Protein AF-E3DRW7-F1 (afdb_monomer_lite)

Structure (mmCIF, N/CA/C/O backbone):
data_AF-E3DRW7-F1
#
_entry.id   AF-E3DRW7-F1
#
loop_
_atom_site.group_PDB
_atom_site.id
_atom_site.type_symbol
_atom_site.label_atom_id
_atom_site.label_alt_id
_atom_site.label_comp_id
_atom_site.label_asym_id
_atom_site.label_entity_id
_atom_site.label_seq_id
_atom_site.pdbx_PDB_ins_code
_atom_site.Cartn_x
_atom_site.Cartn_y
_atom_site.Cartn_z
_atom_site.occupancy
_atom_site.B_iso_or_equiv
_atom_site.auth_seq_id
_atom_site.auth_comp_id
_atom_site.auth_asym_id
_atom_site.auth_atom_id
_atom_site.pdbx_PDB_model_num
ATOM 1 N N . MET A 1 1 ? 19.786 12.642 -16.218 1.00 61.44 1 MET A N 1
ATOM 2 C CA . MET A 1 1 ? 18.802 11.605 -16.570 1.00 61.44 1 MET A CA 1
ATOM 3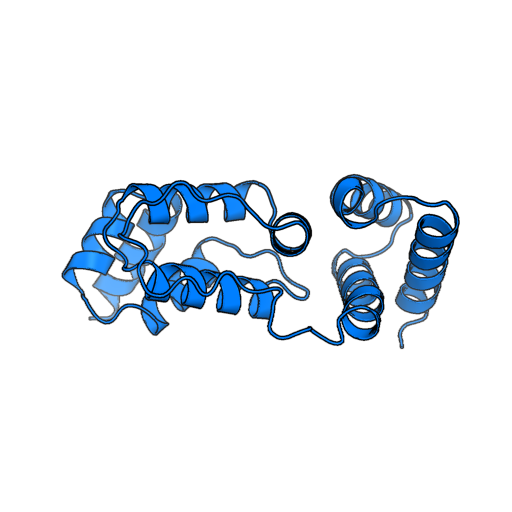 C C . MET A 1 1 ? 19.471 10.511 -17.373 1.00 61.44 1 MET A C 1
ATOM 5 O O . MET A 1 1 ? 20.204 10.817 -18.312 1.00 61.44 1 MET A O 1
ATOM 9 N N . ASN A 1 2 ? 19.254 9.266 -16.955 1.00 83.06 2 ASN A N 1
ATOM 10 C CA . ASN A 1 2 ? 19.670 8.061 -17.668 1.00 83.06 2 ASN A CA 1
ATOM 11 C C . ASN A 1 2 ? 19.005 8.019 -19.063 1.00 83.06 2 ASN A C 1
ATOM 13 O O . ASN A 1 2 ? 17.878 8.486 -19.229 1.00 83.06 2 ASN A O 1
ATOM 17 N N . LYS A 1 3 ? 19.697 7.482 -20.076 1.00 87.38 3 LYS A N 1
ATOM 18 C CA . LYS A 1 3 ? 19.153 7.328 -21.438 1.00 87.38 3 LYS A CA 1
ATOM 19 C C . LYS A 1 3 ? 17.927 6.412 -21.445 1.00 87.38 3 LYS A C 1
ATOM 21 O O . LYS A 1 3 ? 16.978 6.706 -22.161 1.00 87.38 3 LYS A O 1
ATOM 26 N N . ASN A 1 4 ? 17.944 5.366 -20.621 1.00 90.06 4 ASN A N 1
ATOM 27 C CA . ASN A 1 4 ? 16.832 4.429 -20.482 1.00 90.06 4 ASN A CA 1
ATOM 28 C C . ASN A 1 4 ? 15.572 5.140 -19.980 1.00 90.06 4 ASN A C 1
ATOM 30 O O . ASN A 1 4 ? 14.521 5.042 -20.597 1.00 90.06 4 ASN A O 1
ATOM 34 N N . ILE A 1 5 ? 15.709 5.962 -18.940 1.00 89.25 5 ILE A N 1
ATOM 35 C CA . ILE A 1 5 ? 14.604 6.743 -18.371 1.00 89.25 5 ILE A CA 1
ATOM 36 C C . ILE A 1 5 ? 13.998 7.681 -19.417 1.00 89.25 5 ILE A C 1
ATOM 38 O O . ILE A 1 5 ? 12.786 7.729 -19.567 1.00 89.25 5 ILE A O 1
ATOM 42 N N . VAL A 1 6 ? 14.816 8.385 -20.208 1.00 87.56 6 VAL A N 1
ATOM 43 C CA . VAL A 1 6 ? 14.318 9.264 -21.289 1.00 87.56 6 VAL A CA 1
ATOM 44 C C . VAL A 1 6 ? 13.489 8.489 -22.325 1.00 87.56 6 VAL A C 1
ATOM 46 O O . VAL A 1 6 ? 12.491 9.002 -22.843 1.00 87.56 6 VAL A O 1
ATOM 49 N N . GLU A 1 7 ? 13.903 7.265 -22.652 1.00 90.75 7 GLU A N 1
ATOM 50 C CA . GLU A 1 7 ? 13.181 6.396 -23.585 1.00 90.75 7 GLU A CA 1
ATOM 51 C C . GLU A 1 7 ? 11.856 5.924 -22.985 1.00 90.75 7 GLU A C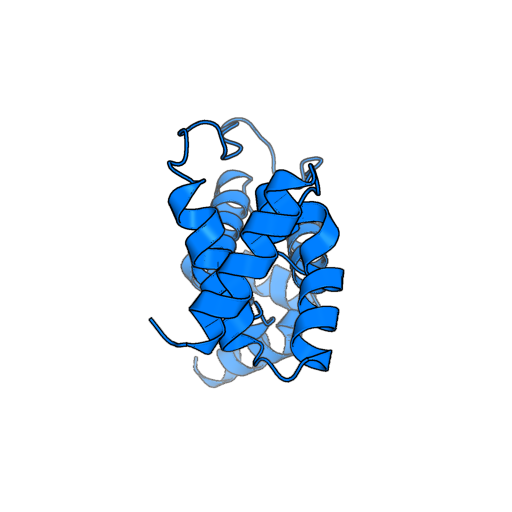 1
ATOM 53 O O . GLU A 1 7 ? 10.817 6.078 -23.629 1.00 90.75 7 GLU A O 1
ATOM 58 N N . ILE A 1 8 ? 11.868 5.467 -21.731 1.00 92.88 8 ILE A N 1
ATOM 59 C CA . ILE A 1 8 ? 10.664 5.041 -21.012 1.00 92.88 8 ILE A CA 1
ATOM 60 C C . ILE A 1 8 ? 9.669 6.203 -20.901 1.00 92.88 8 ILE A C 1
ATOM 62 O O . ILE A 1 8 ? 8.505 6.052 -21.265 1.00 92.88 8 ILE A O 1
ATOM 66 N N . LEU A 1 9 ? 10.124 7.401 -20.525 1.00 89.25 9 LEU A N 1
ATOM 67 C CA . LEU A 1 9 ? 9.296 8.611 -20.494 1.00 89.25 9 LEU A CA 1
ATOM 68 C C . LEU A 1 9 ? 8.624 8.892 -21.839 1.00 89.25 9 LEU A C 1
ATOM 70 O O . LEU A 1 9 ? 7.445 9.235 -21.891 1.00 89.25 9 LEU A O 1
ATOM 74 N N . SER A 1 10 ? 9.350 8.707 -22.942 1.00 86.88 10 SER A N 1
ATOM 75 C CA . SER A 1 10 ? 8.794 8.901 -24.283 1.00 86.88 10 SER A CA 1
ATOM 76 C C . SER A 1 10 ? 7.655 7.916 -24.570 1.00 86.88 10 SER A C 1
ATOM 78 O O . SER A 1 10 ? 6.653 8.303 -25.176 1.00 86.88 10 SER A O 1
ATOM 80 N N . VAL A 1 11 ? 7.775 6.667 -24.108 1.00 90.31 11 VAL A N 1
ATOM 81 C CA . VAL A 1 11 ? 6.719 5.647 -24.207 1.00 90.31 11 VAL A CA 1
ATOM 82 C C . VAL A 1 11 ? 5.513 6.023 -23.344 1.00 90.31 11 VAL A C 1
ATOM 84 O O . VAL A 1 11 ? 4.381 6.001 -23.833 1.00 90.31 11 VAL A O 1
ATOM 87 N N . LEU A 1 12 ? 5.741 6.413 -22.087 1.00 88.06 12 LEU A N 1
ATOM 88 C CA . LEU A 1 12 ? 4.680 6.803 -21.155 1.00 88.06 12 LEU A CA 1
ATOM 89 C C . LEU A 1 12 ? 3.883 8.005 -21.683 1.00 88.06 12 LEU A C 1
ATOM 91 O O . LEU A 1 12 ? 2.657 7.936 -21.781 1.00 88.06 12 LEU A O 1
ATOM 95 N N . ILE A 1 13 ? 4.568 9.055 -22.145 1.00 83.88 13 ILE A N 1
ATOM 96 C CA . ILE A 1 13 ? 3.942 10.246 -22.740 1.00 83.88 13 ILE A CA 1
ATOM 97 C C . ILE A 1 13 ? 3.135 9.877 -23.993 1.00 83.88 13 ILE A C 1
ATOM 99 O O . ILE A 1 13 ? 2.016 10.358 -24.180 1.00 83.88 13 ILE A O 1
ATOM 103 N N . GLN A 1 14 ? 3.656 9.001 -24.859 1.00 83.38 14 GLN A N 1
ATOM 104 C CA . GLN A 1 14 ? 2.908 8.537 -26.032 1.00 83.38 14 GLN A CA 1
ATOM 105 C C . GLN A 1 14 ? 1.624 7.799 -25.646 1.00 83.38 14 GLN A C 1
ATOM 107 O O . GLN A 1 14 ? 0.593 8.003 -26.289 1.00 83.38 14 GLN A O 1
ATOM 112 N N . LYS A 1 15 ? 1.666 6.963 -24.604 1.00 85.06 15 LYS A N 1
ATOM 113 C CA . LYS A 1 15 ? 0.480 6.264 -24.096 1.00 85.06 15 LYS A CA 1
ATOM 114 C C . LYS A 1 15 ? -0.538 7.256 -23.511 1.00 85.06 15 LYS A C 1
ATOM 116 O O . LYS A 1 15 ? -1.717 7.134 -23.835 1.00 85.06 15 LYS A O 1
ATOM 121 N N . MET A 1 16 ? -0.103 8.295 -22.792 1.00 76.69 16 MET A N 1
ATOM 122 C CA . MET A 1 16 ? -0.994 9.370 -22.313 1.00 76.69 16 MET A CA 1
ATOM 123 C C . MET A 1 16 ? -1.680 10.123 -23.457 1.00 76.69 16 MET A C 1
ATOM 125 O O . MET A 1 16 ? -2.884 10.352 -23.415 1.00 76.69 16 MET A O 1
ATOM 129 N N . ILE A 1 17 ? -0.940 10.467 -24.519 1.00 76.25 17 ILE A N 1
ATOM 130 C CA . ILE A 1 17 ? -1.501 11.139 -25.707 1.00 76.25 17 ILE A CA 1
ATOM 131 C C . ILE A 1 17 ? -2.562 10.266 -26.397 1.00 76.25 17 ILE A C 1
ATOM 133 O O . ILE A 1 17 ? -3.487 10.783 -27.021 1.00 76.25 17 ILE A O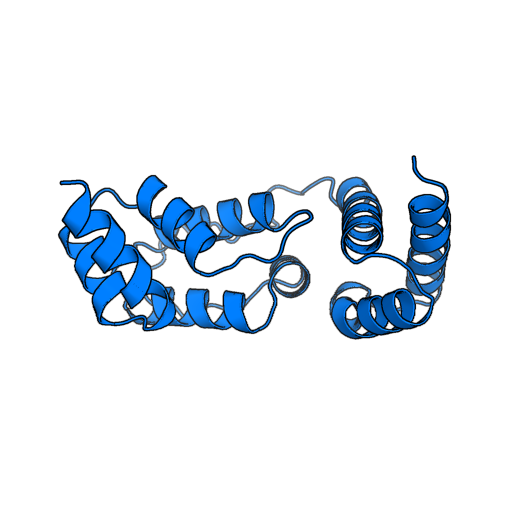 1
ATOM 137 N N . GLN A 1 18 ? -2.441 8.942 -26.288 1.00 80.62 18 GLN A N 1
ATOM 138 C CA . GLN A 1 18 ? -3.407 7.977 -26.818 1.00 80.62 18 GLN A CA 1
ATOM 139 C C . GLN A 1 18 ? -4.628 7.760 -25.905 1.00 80.62 18 GLN A C 1
ATOM 141 O O . GLN A 1 18 ? -5.379 6.814 -26.137 1.00 80.62 18 GLN A O 1
ATOM 146 N N . ASP A 1 19 ? -4.833 8.616 -24.897 1.00 63.53 19 ASP A N 1
ATOM 147 C CA . ASP A 1 19 ? -5.914 8.525 -23.903 1.00 63.53 19 ASP A CA 1
ATOM 148 C C . ASP A 1 19 ? -5.894 7.196 -23.126 1.00 63.53 19 ASP A C 1
ATOM 150 O O . ASP A 1 19 ? -6.920 6.657 -22.702 1.00 63.53 19 ASP A O 1
ATOM 154 N N . LYS A 1 20 ? -4.695 6.616 -22.970 1.00 65.31 20 LYS A N 1
ATOM 155 C CA . LYS A 1 20 ? -4.494 5.458 -22.106 1.00 65.31 20 LYS A CA 1
ATOM 156 C C . LYS A 1 20 ? -4.299 5.943 -20.681 1.00 65.31 20 LYS A C 1
ATOM 158 O O . LYS A 1 20 ? -3.381 6.705 -20.386 1.00 65.31 20 LYS A O 1
ATOM 163 N N . ASP A 1 21 ? -5.153 5.440 -19.802 1.00 70.50 21 ASP A N 1
ATOM 164 C CA . ASP A 1 21 ? -5.016 5.607 -18.365 1.00 70.50 21 ASP A CA 1
ATOM 165 C C . ASP A 1 21 ? -3.792 4.814 -17.879 1.00 70.50 21 ASP A C 1
ATOM 167 O O . ASP A 1 21 ? -3.852 3.593 -17.697 1.00 70.50 21 ASP A O 1
ATOM 171 N N . LEU A 1 22 ? -2.673 5.525 -17.709 1.00 69.94 22 LEU A N 1
ATOM 172 C CA . LEU A 1 22 ? -1.417 4.963 -17.217 1.00 69.94 22 LEU A CA 1
ATOM 173 C C . LEU A 1 22 ? -1.582 4.306 -15.841 1.00 69.94 22 LEU A C 1
ATOM 175 O O . LEU A 1 22 ? -0.889 3.329 -15.565 1.00 69.94 22 LEU A O 1
ATOM 179 N N . SER A 1 23 ? -2.525 4.777 -15.011 1.00 63.41 23 SER A N 1
ATOM 180 C CA . SER A 1 23 ? -2.776 4.193 -13.690 1.00 63.41 23 SER A CA 1
ATOM 181 C C . SER A 1 23 ? -3.308 2.766 -13.806 1.00 63.41 23 SER A C 1
ATOM 183 O O . SER A 1 23 ? -2.810 1.844 -13.159 1.00 63.41 23 SER A O 1
ATOM 185 N N . LYS A 1 24 ? -4.262 2.543 -14.717 1.00 66.00 24 LYS A N 1
ATOM 186 C CA . LYS A 1 24 ? -4.831 1.207 -14.961 1.00 66.00 24 LYS A CA 1
ATOM 187 C C . LYS A 1 24 ? -3.873 0.245 -15.659 1.00 66.00 24 LYS A C 1
ATOM 189 O O . LYS A 1 24 ? -4.074 -0.962 -15.564 1.00 66.00 24 LYS A O 1
ATOM 194 N N . GLN A 1 25 ? -2.893 0.765 -16.393 1.00 75.81 25 GLN A N 1
ATOM 195 C CA . GLN A 1 25 ? -2.018 -0.032 -17.254 1.00 75.81 25 GLN A CA 1
ATOM 196 C C . GLN A 1 25 ? -0.602 -0.192 -16.707 1.00 75.81 25 GLN A C 1
ATOM 198 O O . GLN A 1 25 ? 0.199 -0.834 -17.374 1.00 75.81 25 GLN A O 1
ATOM 203 N N . ARG A 1 26 ? -0.279 0.344 -15.519 1.00 76.75 26 ARG A N 1
ATOM 204 C CA . ARG A 1 26 ? 1.080 0.291 -14.956 1.00 76.75 26 ARG A CA 1
ATOM 205 C C . ARG A 1 26 ? 1.667 -1.118 -14.997 1.00 76.75 26 ARG A C 1
ATOM 207 O O . ARG A 1 26 ? 2.730 -1.283 -15.568 1.00 76.75 26 ARG A O 1
ATOM 214 N N . GLU A 1 27 ? 0.956 -2.122 -14.482 1.00 73.88 27 GLU A N 1
ATOM 215 C CA . GLU A 1 27 ? 1.435 -3.516 -14.478 1.00 73.88 27 GLU A CA 1
ATOM 216 C C . GLU A 1 27 ? 1.721 -4.040 -15.897 1.00 73.88 27 GLU A C 1
ATOM 218 O O . GLU A 1 27 ? 2.765 -4.638 -16.132 1.00 73.88 27 GLU A O 1
ATOM 223 N N . GLU A 1 28 ? 0.833 -3.779 -16.861 1.00 82.75 28 GLU A N 1
ATOM 224 C CA . GLU A 1 28 ? 1.018 -4.192 -18.261 1.00 82.75 28 GLU A CA 1
ATOM 225 C C . GLU A 1 28 ? 2.208 -3.467 -18.906 1.00 82.75 28 GLU A C 1
ATOM 227 O O . GLU A 1 28 ? 3.027 -4.088 -19.574 1.00 82.75 28 GLU A O 1
ATOM 232 N N . ILE A 1 29 ? 2.339 -2.163 -18.661 1.00 86.75 29 ILE A N 1
ATOM 233 C CA . ILE A 1 29 ? 3.423 -1.327 -19.183 1.00 86.75 29 ILE A CA 1
ATOM 234 C C . ILE A 1 29 ? 4.766 -1.725 -18.566 1.00 86.75 29 ILE A C 1
ATOM 236 O O . ILE A 1 29 ? 5.763 -1.776 -19.279 1.00 86.75 29 ILE A O 1
ATOM 240 N N . THR A 1 30 ? 4.803 -2.017 -17.266 1.00 83.94 30 THR A N 1
ATOM 241 C CA . THR A 1 30 ? 6.007 -2.491 -16.581 1.00 83.94 30 THR A CA 1
ATOM 242 C C . THR A 1 30 ? 6.472 -3.807 -17.190 1.00 83.94 30 THR A C 1
ATOM 244 O O . THR A 1 30 ? 7.630 -3.896 -17.579 1.00 83.94 30 THR A O 1
ATOM 247 N N . VAL A 1 31 ? 5.568 -4.776 -17.383 1.00 86.06 31 VAL A N 1
ATOM 248 C CA . VAL A 1 31 ? 5.908 -6.057 -18.024 1.00 86.06 31 VAL A CA 1
ATOM 249 C C . VAL A 1 31 ? 6.417 -5.853 -19.455 1.00 86.06 31 VAL A C 1
ATOM 251 O O . VAL A 1 31 ? 7.433 -6.434 -19.823 1.00 86.06 31 VAL A O 1
ATOM 254 N N . GLU A 1 32 ? 5.760 -5.003 -20.254 1.00 91.25 32 GLU A N 1
ATOM 255 C CA . GLU A 1 32 ? 6.218 -4.675 -21.614 1.00 91.25 32 GLU A CA 1
ATOM 256 C C . GLU A 1 32 ? 7.645 -4.098 -21.617 1.00 91.25 32 GLU A C 1
ATOM 258 O O . GLU A 1 32 ? 8.472 -4.492 -22.436 1.00 91.25 32 GLU A O 1
ATOM 263 N N . LEU A 1 33 ? 7.951 -3.180 -20.697 1.00 92.19 33 LEU A N 1
ATOM 264 C CA . LEU A 1 33 ? 9.260 -2.529 -20.617 1.00 92.19 33 LEU A CA 1
ATOM 265 C C . LE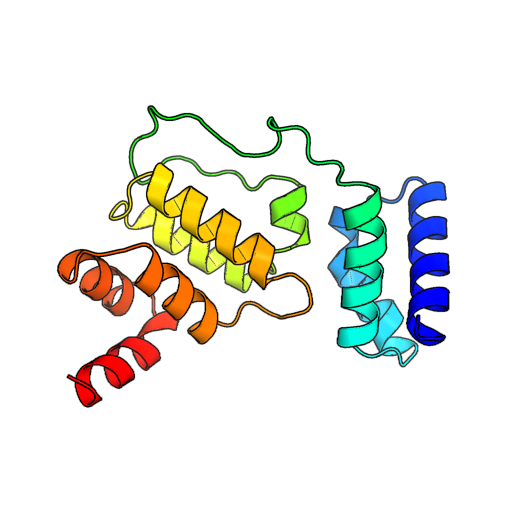U A 1 33 ? 10.348 -3.462 -20.060 1.00 92.19 33 LEU A C 1
ATOM 267 O O . LEU A 1 33 ? 11.487 -3.424 -20.528 1.00 92.19 33 LEU A O 1
ATOM 271 N N . GLU A 1 34 ? 10.019 -4.330 -19.104 1.00 89.69 34 GLU A N 1
ATOM 272 C CA . GLU A 1 34 ? 10.937 -5.371 -18.628 1.00 89.69 34 GLU A CA 1
ATOM 273 C C . GLU A 1 34 ? 11.273 -6.373 -19.745 1.00 89.69 34 GLU A C 1
ATOM 275 O O . GLU A 1 34 ? 12.443 -6.722 -19.929 1.00 89.69 34 GLU A O 1
ATOM 280 N N . ASP A 1 35 ? 10.282 -6.771 -20.555 1.00 93.19 35 ASP A N 1
ATOM 281 C CA . ASP A 1 35 ? 10.476 -7.626 -21.736 1.00 93.19 35 ASP A CA 1
ATOM 282 C C . ASP A 1 35 ? 11.355 -6.951 -22.811 1.00 93.19 35 ASP A C 1
ATOM 284 O O . ASP A 1 35 ? 12.089 -7.626 -23.543 1.00 93.19 35 ASP A O 1
ATOM 288 N N . GLU A 1 36 ? 11.329 -5.617 -22.894 1.00 92.69 36 GLU A N 1
ATOM 289 C CA . GLU A 1 36 ? 12.214 -4.810 -23.748 1.00 92.69 36 GLU A CA 1
ATOM 290 C C . GLU A 1 36 ? 13.640 -4.652 -23.179 1.00 92.69 36 GLU A C 1
ATOM 292 O O . GLU A 1 36 ? 14.549 -4.207 -23.888 1.00 92.69 36 GLU A O 1
ATOM 297 N N . GLY A 1 37 ? 13.874 -5.098 -21.941 1.00 93.12 37 GLY A N 1
ATOM 298 C CA . GLY A 1 37 ? 15.182 -5.127 -21.287 1.00 93.12 37 GLY A CA 1
ATOM 299 C C . GLY A 1 37 ? 15.475 -3.928 -20.384 1.00 93.12 37 GLY A C 1
ATOM 300 O O . GLY A 1 37 ? 16.635 -3.734 -20.007 1.00 93.12 37 GLY A O 1
ATOM 301 N N . TYR A 1 38 ? 14.463 -3.128 -20.042 1.00 92.50 38 TYR A N 1
ATOM 302 C CA . TYR A 1 38 ? 14.587 -2.070 -19.041 1.00 92.50 38 TYR A CA 1
ATOM 303 C C . TYR A 1 38 ? 14.572 -2.652 -17.622 1.00 92.50 38 TYR A C 1
ATOM 305 O O . TYR A 1 38 ? 13.963 -3.690 -17.367 1.00 92.50 38 TYR A O 1
ATOM 313 N N . THR A 1 39 ? 15.269 -2.003 -16.686 1.00 88.81 39 THR A N 1
ATOM 314 C CA . THR A 1 39 ? 15.243 -2.417 -15.277 1.00 88.81 39 THR A CA 1
ATOM 315 C C . THR A 1 39 ? 14.016 -1.847 -14.580 1.00 88.81 39 THR A C 1
ATOM 317 O O . THR A 1 39 ? 13.553 -0.756 -14.915 1.00 88.81 39 THR A O 1
ATOM 320 N N . ILE A 1 40 ? 13.525 -2.554 -13.560 1.00 80.88 40 ILE A N 1
ATOM 321 C CA . ILE A 1 40 ? 12.405 -2.085 -12.737 1.00 80.88 40 ILE A CA 1
ATOM 322 C C . ILE A 1 40 ? 12.684 -0.714 -12.100 1.00 80.88 40 ILE A C 1
ATOM 324 O O . ILE A 1 40 ? 11.786 0.115 -11.992 1.00 80.88 40 ILE A O 1
ATOM 328 N N . GLU A 1 41 ? 13.944 -0.441 -11.758 1.00 83.88 41 GLU A N 1
ATOM 329 C CA . GLU A 1 41 ? 14.391 0.838 -11.198 1.00 83.88 41 GLU A CA 1
ATOM 330 C C . GLU A 1 41 ? 14.238 1.982 -12.213 1.00 83.88 41 GLU A C 1
ATOM 332 O O . GLU A 1 41 ? 13.642 3.007 -11.889 1.00 83.88 41 GLU A O 1
ATOM 337 N N . ASP A 1 42 ? 14.698 1.791 -13.459 1.00 87.44 42 ASP A N 1
ATOM 338 C CA . ASP A 1 42 ? 14.565 2.793 -14.528 1.00 87.44 42 ASP A CA 1
ATOM 339 C C . ASP A 1 42 ? 13.084 3.034 -14.890 1.00 87.44 42 ASP A C 1
ATOM 341 O O . ASP A 1 42 ? 12.690 4.158 -15.213 1.00 87.44 42 ASP A O 1
ATOM 345 N N . ILE A 1 43 ? 12.260 1.980 -14.847 1.00 86.81 43 ILE A N 1
ATOM 346 C CA . ILE A 1 43 ? 10.817 2.047 -15.117 1.00 86.81 43 ILE A CA 1
ATOM 347 C C . ILE A 1 43 ? 10.105 2.843 -14.027 1.00 86.81 43 ILE A C 1
ATOM 349 O O . ILE A 1 43 ? 9.322 3.741 -14.343 1.00 86.81 43 ILE A O 1
ATOM 353 N N . ASN A 1 44 ? 10.385 2.536 -12.761 1.00 80.62 44 ASN A N 1
ATOM 354 C CA . ASN A 1 44 ? 9.791 3.246 -11.639 1.00 80.62 44 ASN A CA 1
ATOM 355 C C . ASN A 1 44 ? 10.193 4.723 -11.644 1.00 80.62 44 ASN A C 1
ATOM 357 O O . ASN A 1 44 ? 9.300 5.559 -11.604 1.00 80.62 44 ASN A O 1
ATOM 361 N N . GLU A 1 45 ? 11.477 5.052 -11.837 1.00 84.88 45 GLU A N 1
ATOM 362 C CA . GLU A 1 45 ? 11.929 6.454 -11.890 1.00 84.88 45 GLU A CA 1
ATOM 363 C C . GLU A 1 45 ? 11.239 7.236 -13.026 1.00 84.88 45 GLU A C 1
ATOM 365 O O . GLU A 1 45 ? 10.876 8.401 -12.871 1.00 84.88 45 GLU A O 1
ATOM 370 N N . ALA A 1 46 ? 11.003 6.604 -14.180 1.00 87.81 46 ALA A N 1
ATOM 371 C CA . ALA A 1 46 ? 10.281 7.244 -15.277 1.00 87.81 46 ALA A CA 1
ATOM 372 C C . ALA A 1 46 ? 8.793 7.465 -14.960 1.00 87.81 46 ALA A C 1
ATOM 374 O O . ALA A 1 46 ? 8.240 8.512 -15.301 1.00 87.81 46 ALA A O 1
ATOM 375 N N . PHE A 1 47 ? 8.137 6.499 -14.316 1.00 82.94 47 PHE A N 1
ATOM 376 C CA . PHE A 1 47 ? 6.779 6.687 -13.814 1.00 82.94 47 PHE A CA 1
ATOM 377 C C . PHE A 1 47 ? 6.729 7.822 -12.791 1.00 82.94 47 PHE A C 1
ATOM 379 O O . PHE A 1 47 ? 5.874 8.696 -12.908 1.00 82.94 47 PHE A O 1
ATOM 386 N N . ASP A 1 48 ? 7.682 7.860 -11.866 1.00 76.88 48 ASP A N 1
ATOM 387 C CA . ASP A 1 48 ? 7.772 8.894 -10.843 1.00 76.88 48 ASP A CA 1
ATOM 388 C C . ASP A 1 48 ? 7.894 10.281 -11.479 1.00 76.88 48 ASP A C 1
ATOM 390 O O . ASP A 1 48 ? 7.103 11.150 -11.155 1.00 76.88 48 ASP A O 1
ATOM 394 N N . ILE A 1 49 ? 8.757 10.478 -12.479 1.00 81.88 49 ILE A N 1
ATOM 395 C CA . ILE A 1 49 ? 8.891 11.774 -13.174 1.00 81.88 49 ILE A CA 1
ATOM 396 C C . ILE A 1 49 ? 7.593 12.197 -13.886 1.00 81.88 49 ILE A C 1
ATOM 398 O O . ILE A 1 49 ? 7.193 13.359 -13.797 1.00 81.88 49 ILE A O 1
ATOM 402 N N . VAL A 1 50 ? 6.932 11.283 -14.613 1.00 76.81 50 VAL A N 1
ATOM 403 C CA . VAL A 1 50 ? 5.670 11.601 -15.317 1.00 76.81 50 VAL A CA 1
ATOM 404 C C . VAL A 1 50 ? 4.602 12.032 -14.330 1.00 76.81 50 VAL A C 1
ATOM 406 O O . VAL A 1 50 ? 3.825 12.938 -14.621 1.00 76.81 50 VAL A O 1
ATOM 409 N N . PHE A 1 51 ? 4.548 11.367 -13.183 1.00 70.38 51 PHE A N 1
ATOM 410 C CA . PHE A 1 51 ? 3.525 11.625 -12.198 1.00 70.38 51 PHE A CA 1
ATOM 411 C C . PHE A 1 51 ? 3.888 12.794 -11.290 1.00 70.38 51 PHE A C 1
ATOM 413 O O . PHE A 1 51 ? 3.018 13.615 -11.089 1.00 70.38 51 PHE A O 1
ATOM 420 N N . GLU A 1 52 ? 5.131 12.991 -10.857 1.00 67.31 52 GLU A N 1
ATOM 421 C CA . GLU A 1 52 ? 5.569 14.182 -10.113 1.00 67.31 52 GLU A CA 1
ATOM 422 C C . GLU A 1 52 ? 5.294 15.488 -10.878 1.00 67.31 52 GLU A C 1
ATOM 424 O O . GLU A 1 52 ? 4.840 16.454 -10.272 1.00 67.31 52 GLU A O 1
ATOM 429 N N . GLU A 1 53 ? 5.487 15.532 -12.205 1.00 54.78 53 GLU A N 1
ATOM 430 C CA . GLU A 1 53 ? 5.122 16.717 -13.006 1.00 54.78 53 GLU A CA 1
ATOM 431 C C . GLU A 1 53 ? 3.601 16.875 -13.213 1.00 54.78 53 GLU A C 1
ATOM 433 O O . GLU A 1 53 ? 3.124 17.983 -13.463 1.00 54.78 53 GLU A O 1
ATOM 438 N N . VAL A 1 54 ? 2.823 15.792 -13.110 1.00 49.00 54 VAL A N 1
ATOM 439 C CA . VAL A 1 54 ? 1.344 15.815 -13.142 1.00 49.00 54 VAL A CA 1
ATOM 440 C C . VAL A 1 54 ? 0.755 16.082 -11.748 1.00 49.00 54 VAL A C 1
ATOM 442 O O . VAL A 1 54 ? -0.377 16.545 -11.625 1.00 49.00 54 VAL A O 1
ATOM 445 N N . ILE A 1 55 ? 1.542 15.836 -10.705 1.00 44.19 55 ILE A N 1
ATOM 446 C CA . ILE A 1 55 ? 1.218 15.914 -9.290 1.00 44.19 55 ILE A CA 1
ATOM 447 C C . ILE A 1 55 ? 1.783 17.241 -8.735 1.00 44.19 55 ILE A C 1
ATOM 449 O O . ILE A 1 55 ? 2.556 17.299 -7.782 1.00 44.19 55 ILE A O 1
ATOM 453 N N . GLU A 1 56 ? 1.323 18.372 -9.274 1.00 45.81 56 GLU A N 1
ATOM 454 C CA . GLU A 1 56 ? 1.057 19.506 -8.380 1.00 45.81 56 GLU A CA 1
ATOM 455 C C . GLU A 1 56 ? -0.159 19.082 -7.535 1.00 45.81 56 GLU A C 1
ATOM 457 O O . GLU A 1 56 ? -1.293 19.353 -7.917 1.00 45.81 56 GLU A O 1
ATOM 462 N N . LEU A 1 57 ? 0.076 18.311 -6.455 1.00 44.72 57 LEU A N 1
ATOM 463 C CA . LEU A 1 57 ? -0.961 17.801 -5.541 1.00 44.72 57 LEU A CA 1
ATOM 464 C C . LEU A 1 57 ? -1.900 18.945 -5.157 1.00 44.72 57 LEU A C 1
ATOM 466 O O . LEU A 1 57 ? -1.516 19.837 -4.394 1.00 44.72 57 LEU A O 1
ATOM 470 N N . GLU A 1 58 ? -3.142 18.917 -5.634 1.00 39.72 58 GLU A N 1
ATOM 471 C CA . GLU A 1 58 ? -4.181 19.696 -4.982 1.00 39.72 58 GLU A CA 1
ATOM 472 C C . GLU A 1 58 ? -4.398 19.076 -3.591 1.00 39.72 58 GLU A C 1
ATOM 474 O O . GLU A 1 58 ? -4.513 17.859 -3.453 1.00 39.72 58 GLU A O 1
ATOM 479 N N . GLU A 1 59 ? -4.485 19.897 -2.537 1.00 43.75 59 GLU A N 1
ATOM 480 C CA . GLU A 1 59 ? -4.717 19.464 -1.139 1.00 43.75 59 GLU A CA 1
ATOM 481 C C . GLU A 1 59 ? -5.961 18.556 -0.950 1.00 43.75 59 GLU A C 1
ATOM 483 O O . GLU A 1 59 ? -6.169 18.003 0.129 1.00 43.75 59 GLU A O 1
ATOM 488 N N . ASN A 1 60 ? -6.786 18.386 -1.989 1.00 46.56 60 ASN A N 1
ATOM 489 C CA . ASN A 1 60 ? -8.015 17.596 -2.003 1.00 46.56 60 ASN A CA 1
ATOM 490 C C . ASN A 1 60 ? -7.835 16.116 -2.391 1.00 46.56 60 ASN A C 1
ATOM 492 O O . ASN A 1 60 ? -8.811 15.371 -2.309 1.00 46.56 60 ASN A O 1
ATOM 496 N N . ASP A 1 61 ? -6.645 15.675 -2.814 1.00 45.25 61 ASP A N 1
ATOM 497 C CA . ASP A 1 61 ? -6.433 14.286 -3.264 1.00 45.25 61 ASP A CA 1
ATOM 498 C C . ASP A 1 61 ? -6.265 13.271 -2.115 1.00 45.25 61 ASP A C 1
ATOM 500 O O . ASP A 1 61 ? -6.286 12.058 -2.340 1.00 45.25 61 ASP A O 1
ATOM 504 N N . PHE A 1 62 ? -6.161 13.751 -0.872 1.00 51.09 62 PHE A N 1
ATOM 505 C CA . PHE A 1 62 ? -6.107 12.922 0.333 1.00 51.09 62 PHE A CA 1
ATOM 506 C C . PHE A 1 62 ? -7.460 12.904 1.050 1.00 51.09 62 PHE A C 1
ATOM 508 O O . PHE A 1 62 ? -8.110 13.937 1.236 1.00 51.09 62 PHE A O 1
ATOM 515 N N . TYR A 1 63 ? -7.891 11.715 1.475 1.00 54.59 63 TYR A N 1
ATOM 516 C CA . TYR A 1 63 ? -9.174 11.515 2.145 1.00 54.59 63 TYR A CA 1
ATOM 517 C C . TYR A 1 63 ? -9.120 12.043 3.592 1.00 54.59 63 TYR A C 1
ATOM 519 O O . TYR A 1 63 ? -8.829 11.308 4.527 1.00 54.59 63 TYR A O 1
ATOM 527 N N . ASN A 1 64 ? -9.405 13.332 3.784 1.00 52.97 64 ASN A N 1
ATOM 528 C CA . ASN A 1 64 ? -9.399 13.991 5.095 1.00 52.97 64 ASN A CA 1
ATOM 529 C C . ASN A 1 64 ? -10.821 14.154 5.651 1.00 52.97 64 ASN A C 1
ATOM 531 O O . ASN A 1 64 ? -11.330 15.270 5.761 1.00 52.97 64 ASN A O 1
ATOM 535 N N . ASP A 1 65 ? -11.479 13.048 6.003 1.00 55.84 65 ASP A N 1
ATOM 536 C CA . ASP A 1 65 ? -12.714 13.103 6.794 1.00 55.84 65 ASP A CA 1
ATOM 537 C C . ASP A 1 65 ? -12.400 12.740 8.255 1.00 55.84 65 ASP A C 1
ATOM 539 O O . ASP A 1 65 ? -12.381 11.576 8.657 1.00 55.84 65 ASP A O 1
ATOM 543 N N . LEU A 1 66 ? -12.089 13.772 9.048 1.00 53.84 66 LEU A N 1
ATOM 544 C CA . LEU A 1 66 ? -11.607 13.682 10.437 1.00 53.84 66 LEU A CA 1
ATOM 545 C C . LEU A 1 66 ? -12.619 13.032 11.410 1.00 53.84 66 LEU A C 1
ATOM 547 O O . LEU A 1 66 ? -12.288 12.760 12.562 1.00 53.84 66 LEU A O 1
ATOM 551 N N . GLU A 1 67 ? -13.860 12.774 10.982 1.00 61.59 67 GLU A N 1
ATOM 552 C CA . GLU A 1 67 ? -14.906 12.150 11.810 1.00 61.59 67 GLU A CA 1
ATOM 553 C C . GLU A 1 67 ? -15.058 10.630 11.591 1.00 61.59 67 GLU A C 1
ATOM 555 O O . GLU A 1 67 ? -15.946 9.997 12.174 1.00 61.59 67 GLU A O 1
ATOM 560 N N . MET A 1 68 ? -14.208 10.007 10.770 1.00 70.81 68 MET A N 1
ATOM 561 C CA . MET A 1 68 ? -14.325 8.580 10.467 1.00 70.81 68 MET A CA 1
ATOM 562 C C . MET A 1 68 ? -13.936 7.673 11.642 1.00 70.81 68 MET A C 1
ATOM 564 O O . MET A 1 68 ? -12.891 7.810 12.280 1.00 70.81 68 MET A O 1
ATOM 568 N N . THR A 1 69 ? -14.774 6.668 11.899 1.00 79.75 69 THR A N 1
ATOM 569 C CA . THR A 1 69 ? -14.476 5.598 12.858 1.00 79.75 69 THR A CA 1
ATOM 570 C C . THR A 1 69 ? -13.500 4.587 12.262 1.00 79.75 69 THR A C 1
ATOM 572 O O . THR A 1 69 ? -13.470 4.390 11.047 1.00 79.75 69 THR A O 1
ATOM 575 N N . SER A 1 70 ? -12.761 3.875 13.115 1.00 84.62 70 SER A N 1
ATOM 576 C CA . SER A 1 70 ? -11.918 2.757 12.682 1.00 84.62 70 SER A CA 1
ATOM 577 C C . SER A 1 70 ? -12.723 1.682 11.934 1.00 84.62 70 SER A C 1
ATOM 579 O O . SER A 1 70 ? -13.900 1.454 12.228 1.00 84.62 70 SER A O 1
ATOM 581 N N . GLY A 1 71 ? -12.100 1.024 10.950 1.00 83.81 71 GLY A N 1
ATOM 582 C CA . GLY A 1 71 ? -12.753 -0.030 10.164 1.00 83.81 71 GLY A CA 1
ATOM 583 C C . GLY A 1 71 ? -13.838 0.465 9.207 1.00 83.81 71 GLY A C 1
ATOM 584 O O . GLY A 1 71 ? -14.813 -0.245 8.954 1.00 83.81 71 GLY A O 1
ATOM 585 N N . TYR A 1 72 ? -13.706 1.685 8.688 1.00 86.75 72 TYR A N 1
ATOM 586 C CA . TYR A 1 72 ? -14.641 2.240 7.712 1.00 86.75 72 TYR A CA 1
ATOM 587 C C . TYR A 1 72 ? -14.579 1.497 6.369 1.00 86.75 72 TYR A C 1
ATOM 589 O O . TYR A 1 72 ? -13.638 0.762 6.071 1.00 86.75 72 TYR A O 1
ATOM 597 N N . ASN A 1 73 ? -15.586 1.689 5.514 1.00 85.38 73 ASN A N 1
ATOM 598 C CA . ASN A 1 73 ? -15.574 1.099 4.177 1.00 85.38 73 ASN A CA 1
ATOM 599 C C . ASN A 1 73 ? -14.590 1.851 3.264 1.00 85.38 73 ASN A C 1
ATOM 601 O O . ASN A 1 73 ? -14.968 2.825 2.613 1.00 85.38 73 ASN A O 1
ATOM 605 N N . ARG A 1 74 ? -13.331 1.407 3.245 1.00 87.56 74 ARG A N 1
ATOM 606 C CA . ARG A 1 74 ? -12.255 2.033 2.471 1.00 87.56 74 ARG A CA 1
ATOM 607 C C . ARG A 1 74 ? -12.350 1.710 0.978 1.00 87.56 74 ARG A C 1
ATOM 609 O O . ARG A 1 74 ? -12.445 0.546 0.580 1.00 87.56 74 ARG A O 1
ATOM 616 N N . VAL A 1 75 ? -12.207 2.743 0.150 1.00 86.19 75 VAL A N 1
ATOM 617 C CA . VAL A 1 75 ? -12.034 2.635 -1.304 1.00 86.19 75 VAL A CA 1
ATOM 618 C C . VAL A 1 75 ? -10.710 3.288 -1.676 1.00 86.19 75 VAL A C 1
ATOM 620 O O . VAL A 1 75 ? -10.483 4.432 -1.305 1.00 86.19 75 VAL A O 1
ATOM 623 N N . PHE A 1 76 ? -9.856 2.573 -2.411 1.00 84.00 76 PHE A N 1
ATOM 624 C CA . PHE A 1 76 ? -8.596 3.147 -2.879 1.00 84.00 76 PHE A CA 1
ATOM 625 C C . PHE A 1 76 ? -8.835 4.237 -3.923 1.00 84.00 76 PHE A C 1
ATOM 627 O O . PHE A 1 76 ? -9.623 4.035 -4.862 1.00 84.00 76 PHE A O 1
ATOM 634 N N . THR A 1 77 ? -8.118 5.350 -3.791 1.00 81.19 77 THR A N 1
ATOM 635 C CA . THR A 1 77 ? -8.074 6.394 -4.823 1.00 81.19 77 THR A CA 1
ATOM 636 C C . THR A 1 77 ? -7.353 5.879 -6.072 1.00 81.19 77 THR A C 1
ATOM 638 O O . THR A 1 77 ? -6.715 4.823 -6.060 1.00 81.19 77 THR A O 1
ATOM 641 N N . ASP A 1 78 ? -7.474 6.586 -7.194 1.00 73.06 78 ASP A N 1
ATOM 642 C CA . ASP A 1 78 ? -6.788 6.178 -8.427 1.00 73.06 78 ASP A CA 1
ATOM 643 C C . ASP A 1 78 ? -5.262 6.339 -8.330 1.00 73.06 78 ASP A C 1
ATOM 645 O O . ASP A 1 78 ? -4.529 5.562 -8.945 1.00 73.06 78 ASP A O 1
ATOM 649 N N . ILE A 1 79 ? -4.795 7.265 -7.485 1.00 73.06 79 ILE A N 1
ATOM 650 C CA . ILE A 1 79 ? -3.380 7.449 -7.135 1.00 73.06 79 ILE A CA 1
ATOM 651 C C . ILE A 1 79 ? -2.892 6.273 -6.279 1.00 73.06 79 ILE A C 1
ATOM 653 O O . ILE A 1 79 ? -1.906 5.621 -6.608 1.00 73.06 79 ILE A O 1
ATOM 657 N N . GLU A 1 80 ? -3.623 5.899 -5.230 1.00 81.38 80 GLU A N 1
ATOM 658 C CA . GLU A 1 80 ? -3.265 4.739 -4.402 1.00 81.38 80 GLU A CA 1
ATOM 659 C C . GLU A 1 80 ? -3.276 3.435 -5.205 1.00 81.38 80 GLU A C 1
ATOM 661 O O . GLU A 1 80 ? -2.438 2.553 -5.013 1.00 81.38 80 GLU A O 1
ATOM 666 N N . LYS A 1 81 ? -4.221 3.294 -6.146 1.00 81.69 81 LYS A N 1
ATOM 667 C CA . LYS A 1 81 ? -4.253 2.135 -7.042 1.00 81.69 81 LYS A CA 1
ATOM 668 C C . LYS A 1 81 ? -3.009 2.038 -7.912 1.00 81.69 81 LYS A C 1
ATOM 670 O O . LYS A 1 81 ? -2.660 0.908 -8.252 1.00 81.69 81 LYS A O 1
ATOM 675 N N . PHE A 1 82 ? -2.404 3.171 -8.252 1.00 73.75 82 PHE A N 1
ATOM 676 C CA . PHE A 1 82 ? -1.205 3.256 -9.069 1.00 73.75 82 PHE A CA 1
ATOM 677 C C . PHE A 1 82 ? 0.064 2.892 -8.295 1.00 73.75 82 PHE A C 1
ATOM 679 O O . PHE A 1 82 ? 0.903 2.171 -8.832 1.00 73.75 82 PHE A O 1
ATOM 686 N N . TYR A 1 83 ? 0.210 3.371 -7.057 1.00 73.62 83 TYR A N 1
ATOM 687 C CA . TYR A 1 83 ? 1.397 3.094 -6.237 1.00 73.62 83 TYR A CA 1
ATOM 688 C C . TYR A 1 83 ? 1.371 1.711 -5.593 1.00 73.62 83 TYR A C 1
ATOM 690 O O . TYR A 1 83 ? 2.408 1.074 -5.446 1.00 73.62 83 TYR A O 1
ATOM 698 N N . PHE A 1 84 ? 0.195 1.217 -5.212 1.00 84.00 84 PHE A N 1
ATOM 699 C CA . PHE A 1 84 ? 0.115 -0.026 -4.461 1.00 84.00 84 PHE A CA 1
ATOM 700 C C . PHE A 1 84 ? -0.133 -1.226 -5.358 1.00 84.00 84 PHE A C 1
ATOM 702 O O . PHE A 1 84 ? -1.157 -1.329 -6.041 1.00 84.00 84 PHE A O 1
ATOM 709 N N . ASN A 1 85 ? 0.757 -2.208 -5.268 1.00 82.50 85 ASN A N 1
ATOM 710 C CA . ASN A 1 85 ? 0.507 -3.528 -5.819 1.00 82.50 85 ASN A CA 1
ATOM 711 C C . ASN A 1 85 ? -0.602 -4.252 -5.014 1.00 82.50 85 ASN A C 1
ATOM 713 O O . ASN A 1 85 ? -1.148 -3.760 -4.015 1.00 82.50 85 ASN A O 1
ATOM 717 N N . LYS A 1 86 ? -0.992 -5.444 -5.472 1.00 86.00 86 LYS A N 1
ATOM 718 C CA . LYS A 1 86 ? -2.064 -6.230 -4.841 1.00 86.00 86 LYS A CA 1
ATOM 719 C C . LYS A 1 86 ? -1.762 -6.617 -3.387 1.00 86.00 86 LYS A C 1
ATOM 721 O O . LYS A 1 86 ? -2.691 -6.694 -2.578 1.00 86.00 86 LYS A O 1
ATOM 726 N N . GLU A 1 87 ? -0.505 -6.895 -3.065 1.00 88.19 87 GLU A N 1
ATOM 727 C CA . GLU A 1 87 ? -0.083 -7.313 -1.729 1.00 88.19 87 GLU A CA 1
ATOM 728 C C . GLU A 1 87 ? -0.218 -6.156 -0.739 1.00 88.19 87 GLU A C 1
ATOM 730 O O . GLU A 1 87 ? -0.935 -6.278 0.256 1.00 88.19 87 GLU A O 1
ATOM 735 N N . THR A 1 88 ? 0.316 -4.987 -1.089 1.00 90.00 88 THR A N 1
ATOM 736 C CA . THR A 1 88 ? 0.188 -3.759 -0.299 1.00 90.00 88 THR A CA 1
ATOM 737 C C . THR A 1 88 ? -1.279 -3.398 -0.047 1.00 90.00 88 THR A C 1
ATOM 739 O O . THR A 1 88 ? -1.686 -3.170 1.094 1.00 90.00 88 THR A O 1
ATOM 742 N N . LYS A 1 89 ? -2.126 -3.444 -1.088 1.00 91.12 89 LYS A N 1
ATOM 743 C CA . LYS A 1 89 ? -3.580 -3.219 -0.957 1.00 91.12 89 LYS A CA 1
ATOM 744 C C . LYS A 1 89 ? -4.234 -4.208 0.012 1.00 91.12 89 LYS A C 1
ATOM 746 O O . LYS A 1 89 ? -5.139 -3.844 0.762 1.00 91.12 89 LYS A O 1
ATOM 751 N N . THR A 1 90 ? -3.789 -5.464 0.001 1.00 92.81 90 THR A N 1
ATOM 752 C CA . THR A 1 90 ? -4.308 -6.512 0.892 1.00 92.81 90 THR A CA 1
ATOM 753 C C . THR A 1 90 ? -3.937 -6.235 2.346 1.00 92.81 90 THR A C 1
ATOM 755 O O . THR A 1 90 ? -4.800 -6.351 3.218 1.00 92.81 90 THR A O 1
ATOM 758 N N . ILE A 1 91 ? -2.696 -5.822 2.607 1.00 94.38 91 ILE A N 1
ATOM 759 C CA . ILE A 1 91 ? -2.230 -5.441 3.946 1.00 94.38 91 ILE A CA 1
ATOM 760 C C . ILE A 1 91 ? -3.038 -4.253 4.476 1.00 94.38 91 ILE A C 1
ATOM 762 O O . ILE A 1 91 ? -3.573 -4.329 5.581 1.00 94.38 91 ILE A O 1
ATOM 766 N N . ILE A 1 92 ? -3.226 -3.206 3.668 1.00 94.44 92 ILE A N 1
ATOM 767 C CA . ILE A 1 92 ? -4.032 -2.032 4.040 1.00 94.44 92 ILE A CA 1
ATOM 768 C C . ILE A 1 92 ? -5.467 -2.439 4.405 1.00 94.44 92 ILE A C 1
ATOM 770 O O . ILE A 1 92 ? -5.999 -2.012 5.432 1.00 94.44 92 ILE A O 1
ATOM 774 N N . TYR A 1 93 ? -6.097 -3.319 3.618 1.00 94.44 93 TYR A N 1
ATOM 775 C CA . TYR A 1 93 ? -7.428 -3.825 3.958 1.00 94.44 93 TYR A CA 1
ATOM 776 C C . TYR A 1 93 ? -7.448 -4.630 5.259 1.00 94.44 93 TYR A C 1
ATOM 778 O O . TYR A 1 93 ? -8.387 -4.485 6.043 1.00 94.44 93 TYR A O 1
ATOM 786 N N . LYS A 1 94 ? -6.440 -5.472 5.510 1.00 95.19 94 LYS A N 1
ATOM 787 C CA . LYS A 1 94 ? -6.325 -6.222 6.768 1.00 95.19 94 LYS A CA 1
ATOM 788 C C . LYS A 1 94 ? -6.188 -5.276 7.963 1.00 95.19 94 LYS A C 1
ATOM 790 O O . LYS A 1 94 ? -6.928 -5.441 8.930 1.00 95.19 94 LYS A O 1
ATOM 795 N N . LEU A 1 95 ? -5.325 -4.263 7.868 1.00 94.56 95 LEU A N 1
ATOM 796 C CA . LEU A 1 95 ? -5.144 -3.236 8.899 1.00 94.56 95 LEU A CA 1
ATOM 797 C C . LEU A 1 95 ? -6.455 -2.511 9.209 1.00 94.56 95 LEU A C 1
ATOM 799 O O . LEU A 1 95 ? -6.858 -2.432 10.371 1.00 94.56 95 LEU A O 1
ATOM 803 N N . ASN A 1 96 ? -7.162 -2.058 8.172 1.00 94.50 96 ASN A N 1
ATOM 804 C CA . ASN A 1 96 ? -8.449 -1.393 8.337 1.00 94.50 96 ASN A CA 1
ATOM 805 C C . ASN A 1 96 ? -9.482 -2.310 9.015 1.00 94.50 96 ASN A C 1
ATOM 807 O O . ASN A 1 96 ? -10.132 -1.919 9.982 1.00 94.50 96 ASN A O 1
ATOM 811 N N . ASN A 1 97 ? -9.589 -3.564 8.566 1.00 93.38 97 ASN A N 1
ATOM 812 C CA . ASN A 1 97 ? -10.555 -4.531 9.095 1.00 93.38 97 ASN A CA 1
ATOM 813 C C . ASN A 1 97 ? -10.305 -4.924 10.557 1.00 93.38 97 ASN A C 1
ATOM 815 O O . ASN A 1 97 ? -11.248 -5.313 11.247 1.00 93.38 97 ASN A O 1
ATOM 819 N N . LEU A 1 98 ? -9.066 -4.824 11.052 1.00 93.25 98 LEU A N 1
ATOM 820 C CA . LEU A 1 98 ? -8.784 -5.027 12.475 1.00 93.25 98 LEU A CA 1
ATOM 821 C C . LEU A 1 98 ? -9.422 -3.947 13.355 1.00 93.25 98 LEU A C 1
ATOM 823 O O . LEU A 1 98 ? -9.653 -4.200 14.542 1.00 93.25 98 LEU A O 1
ATOM 827 N N . ALA A 1 99 ? -9.699 -2.770 12.783 1.00 91.56 99 ALA A N 1
ATOM 828 C CA . ALA A 1 99 ? -10.307 -1.618 13.443 1.00 91.56 99 ALA A CA 1
AT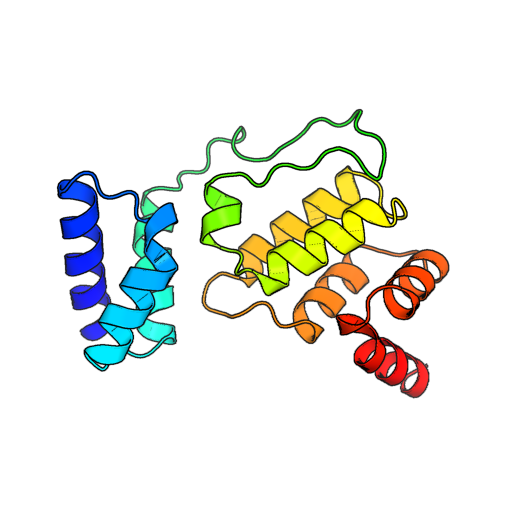OM 829 C C . ALA A 1 99 ? -9.574 -1.189 14.733 1.00 91.56 99 ALA A C 1
ATOM 831 O O . ALA A 1 99 ? -10.189 -0.656 15.660 1.00 91.56 99 ALA A O 1
ATOM 832 N N . VAL A 1 100 ? -8.262 -1.450 14.795 1.00 91.62 100 VAL A N 1
ATOM 833 C CA . VAL A 1 100 ? -7.381 -1.119 15.931 1.00 91.62 100 VAL A CA 1
ATOM 834 C C . VAL A 1 100 ? -6.693 0.233 15.784 1.00 91.62 100 VAL A C 1
ATOM 836 O O . VAL A 1 100 ? -6.299 0.810 16.790 1.00 91.62 100 VAL A O 1
ATOM 839 N N . LEU A 1 101 ? -6.576 0.716 14.547 1.00 91.38 101 LEU A N 1
ATOM 840 C CA . LEU A 1 101 ? -6.050 2.033 14.206 1.00 91.38 101 LEU A CA 1
ATOM 841 C C . LEU A 1 101 ? -7.209 3.016 14.078 1.00 91.38 101 LEU A C 1
ATOM 843 O O . LEU A 1 101 ? -8.265 2.662 13.540 1.00 91.38 101 LEU A O 1
ATOM 847 N N . LYS A 1 102 ? -7.016 4.253 14.534 1.00 89.50 102 LYS A N 1
ATOM 848 C CA . LYS A 1 102 ? -7.906 5.357 14.159 1.00 89.50 102 LYS A CA 1
ATOM 849 C C . LYS A 1 102 ? -7.825 5.575 12.647 1.00 89.50 102 LYS A C 1
ATOM 851 O O . LYS A 1 102 ? -6.818 5.244 12.027 1.00 89.50 102 LYS A O 1
ATOM 856 N N . ALA A 1 103 ? -8.874 6.153 12.061 1.00 87.44 103 ALA A N 1
ATOM 857 C CA . ALA A 1 103 ? -8.868 6.470 10.634 1.00 87.44 103 ALA A CA 1
ATOM 858 C C . ALA A 1 103 ? -7.663 7.354 10.268 1.00 87.44 103 ALA A C 1
ATOM 860 O O . ALA A 1 103 ? -6.933 7.016 9.348 1.00 87.44 103 ALA A O 1
ATOM 861 N N . GLU A 1 104 ? -7.384 8.388 11.069 1.00 85.06 104 GLU A N 1
ATOM 862 C CA . GLU A 1 104 ? -6.224 9.276 10.892 1.00 85.06 104 GLU A CA 1
ATOM 863 C C . GLU A 1 104 ? -4.879 8.526 10.902 1.00 85.06 104 GLU A C 1
ATOM 865 O O . GLU A 1 104 ? -4.030 8.784 10.057 1.00 85.06 104 GLU A O 1
ATOM 870 N N . GLU A 1 105 ? -4.696 7.567 11.817 1.00 89.50 105 GLU A N 1
ATOM 871 C CA . GLU A 1 105 ? -3.467 6.761 11.908 1.00 89.50 105 GLU A CA 1
ATOM 872 C C . GLU A 1 105 ? -3.302 5.884 10.658 1.00 89.50 105 GLU A C 1
ATOM 874 O O . GLU A 1 105 ? -2.214 5.794 10.095 1.00 89.50 105 GLU A O 1
ATOM 879 N N . LEU A 1 106 ? -4.390 5.269 10.181 1.00 92.44 106 LEU A N 1
ATOM 880 C CA . LEU A 1 106 ? -4.358 4.459 8.965 1.00 92.44 106 LEU A CA 1
ATOM 881 C C . LEU A 1 106 ? -4.068 5.305 7.717 1.00 92.44 106 LEU A C 1
ATOM 883 O O . LEU A 1 106 ? -3.262 4.884 6.892 1.00 92.44 106 LEU A O 1
ATOM 887 N N . GLU A 1 107 ? -4.700 6.472 7.564 1.00 88.81 107 GLU A N 1
ATOM 888 C CA . GLU A 1 107 ? -4.424 7.361 6.426 1.00 88.81 107 GLU A CA 1
ATOM 889 C C . GLU A 1 107 ? -2.987 7.889 6.459 1.00 88.81 107 GLU A C 1
ATOM 891 O O . GLU A 1 107 ? -2.332 7.912 5.419 1.00 88.81 107 GLU A O 1
ATOM 896 N N . SER A 1 108 ? -2.464 8.230 7.643 1.00 86.69 108 SER A N 1
ATOM 897 C CA . SER A 1 108 ? -1.066 8.650 7.812 1.00 86.69 108 SER A CA 1
ATOM 898 C C . SER A 1 108 ? -0.096 7.554 7.360 1.00 86.69 108 SER A C 1
ATOM 900 O O . SER A 1 108 ? 0.776 7.799 6.525 1.00 86.69 108 SER A O 1
ATOM 902 N N . ILE A 1 109 ? -0.312 6.308 7.806 1.00 92.00 109 ILE A N 1
ATOM 903 C CA . ILE A 1 109 ? 0.472 5.141 7.367 1.00 92.00 109 ILE A CA 1
ATOM 904 C C . ILE A 1 109 ? 0.424 4.999 5.844 1.00 92.00 109 ILE A C 1
ATOM 906 O O . ILE A 1 109 ? 1.456 4.817 5.204 1.00 92.00 109 ILE A O 1
ATOM 910 N N . ILE A 1 110 ? -0.758 5.105 5.239 1.00 90.88 110 ILE A N 1
ATOM 911 C CA . ILE A 1 110 ? -0.930 4.953 3.789 1.00 90.88 110 ILE A CA 1
ATOM 912 C C . ILE A 1 110 ? -0.234 6.077 3.023 1.00 90.88 110 ILE A C 1
ATOM 914 O O . ILE A 1 110 ? 0.379 5.826 1.986 1.00 90.88 110 ILE A O 1
ATOM 918 N N . GLN A 1 111 ? -0.276 7.300 3.539 1.00 85.44 111 GLN A N 1
ATOM 919 C CA . GLN A 1 111 ? 0.443 8.422 2.961 1.00 85.44 111 GLN A CA 1
ATOM 920 C C . GLN A 1 111 ? 1.963 8.199 3.015 1.00 85.44 111 GLN A C 1
ATOM 922 O O . GLN A 1 111 ? 2.634 8.379 1.999 1.00 85.44 111 GLN A O 1
ATOM 927 N N . GLN A 1 112 ? 2.502 7.725 4.143 1.00 84.69 112 GLN A N 1
ATOM 928 C CA . GLN A 1 112 ? 3.917 7.342 4.246 1.00 84.69 112 GLN A CA 1
ATOM 929 C C . GLN A 1 112 ? 4.271 6.199 3.291 1.00 84.69 112 GLN A C 1
ATOM 931 O O . GLN A 1 112 ? 5.293 6.256 2.610 1.00 84.69 112 GLN A O 1
ATOM 936 N N . MET A 1 113 ? 3.396 5.199 3.158 1.00 87.88 113 MET A N 1
ATOM 937 C CA . MET A 1 113 ? 3.561 4.124 2.181 1.00 87.88 113 MET A CA 1
ATOM 938 C C . MET A 1 113 ? 3.606 4.668 0.751 1.00 87.88 113 MET A C 1
ATOM 940 O O . MET A 1 113 ? 4.428 4.208 -0.029 1.00 87.88 113 MET A O 1
ATOM 944 N N . MET A 1 114 ? 2.779 5.652 0.385 1.00 80.88 114 MET A N 1
ATOM 945 C CA . MET A 1 114 ? 2.862 6.271 -0.944 1.00 80.88 114 MET A CA 1
ATOM 946 C C . MET A 1 114 ? 4.183 7.010 -1.149 1.00 80.88 114 MET A C 1
ATOM 948 O O . MET A 1 114 ? 4.773 6.860 -2.212 1.00 80.88 114 MET A O 1
ATOM 952 N N . TYR A 1 115 ? 4.678 7.744 -0.147 1.00 73.06 115 TYR A N 1
ATOM 953 C CA . TYR A 1 115 ? 5.979 8.417 -0.238 1.00 73.06 115 TYR A CA 1
ATOM 954 C C . TYR A 1 115 ? 7.153 7.437 -0.348 1.00 73.06 115 TYR A C 1
ATOM 956 O O . TYR A 1 115 ? 8.106 7.708 -1.072 1.00 73.06 115 TYR A O 1
ATOM 964 N N . MET A 1 116 ? 7.095 6.299 0.349 1.00 70.88 116 MET A N 1
ATOM 965 C CA . MET A 1 116 ? 8.156 5.283 0.321 1.00 70.88 116 MET A CA 1
ATOM 966 C C . MET A 1 116 ? 8.033 4.294 -0.846 1.00 70.88 116 MET A C 1
ATOM 968 O O . MET A 1 116 ? 9.027 3.697 -1.247 1.00 70.88 116 MET A O 1
ATOM 972 N N . GLY A 1 117 ? 6.833 4.126 -1.403 1.00 61.69 117 GLY A N 1
ATOM 973 C CA . GLY A 1 117 ? 6.562 3.309 -2.589 1.00 61.69 117 GLY A CA 1
ATOM 974 C C . GLY A 1 117 ? 6.993 3.965 -3.905 1.00 61.69 117 GLY A C 1
ATOM 975 O O . GLY A 1 117 ? 6.797 3.389 -4.974 1.00 61.69 117 GLY A O 1
ATOM 976 N N . ILE A 1 118 ? 7.575 5.166 -3.837 1.00 53.88 118 ILE A N 1
ATOM 977 C CA . ILE A 1 118 ? 8.279 5.813 -4.946 1.00 53.88 118 ILE A CA 1
ATOM 978 C C . ILE A 1 118 ? 9.578 5.024 -5.173 1.00 53.88 118 ILE A C 1
ATOM 980 O O . ILE A 1 118 ? 10.434 4.950 -4.292 1.00 53.88 118 ILE A O 1
ATOM 984 N N . GLY A 1 119 ? 9.714 4.374 -6.329 1.00 49.47 119 GLY A N 1
ATOM 985 C CA . GLY A 1 119 ? 10.921 3.616 -6.686 1.00 49.47 119 GLY A CA 1
ATOM 986 C C . GLY A 1 119 ? 11.060 2.185 -6.137 1.00 49.47 119 GLY A C 1
ATOM 987 O O . GLY A 1 119 ? 11.877 1.434 -6.675 1.00 49.47 119 GLY A O 1
ATOM 988 N N . HIS A 1 120 ? 10.280 1.766 -5.132 1.00 57.34 120 HIS A N 1
ATOM 989 C CA . HIS A 1 120 ? 10.476 0.484 -4.433 1.00 57.34 120 HIS A CA 1
ATOM 990 C C . HIS A 1 120 ? 9.177 -0.288 -4.167 1.00 57.34 120 HIS A C 1
ATOM 992 O O . HIS A 1 120 ? 8.143 0.294 -3.842 1.00 57.34 120 HIS A O 1
ATOM 998 N N . ASP A 1 121 ? 9.247 -1.622 -4.244 1.00 69.19 121 ASP A N 1
ATOM 999 C CA . ASP A 1 121 ? 8.170 -2.482 -3.755 1.00 69.19 121 ASP A CA 1
ATOM 1000 C C . ASP A 1 121 ? 8.050 -2.348 -2.229 1.00 69.19 121 ASP A C 1
ATOM 1002 O O . ASP A 1 121 ? 9.016 -2.528 -1.485 1.00 69.19 121 ASP A O 1
ATOM 1006 N N . LEU A 1 122 ? 6.841 -2.044 -1.754 1.00 81.00 122 LEU A N 1
ATOM 1007 C CA . LEU A 1 122 ? 6.514 -1.984 -0.329 1.00 81.00 122 LEU A CA 1
ATOM 1008 C C . LEU A 1 122 ? 6.401 -3.404 0.238 1.00 81.00 122 LEU A C 1
ATOM 1010 O O . LEU A 1 122 ? 5.302 -3.940 0.401 1.00 81.00 122 LEU A O 1
ATOM 1014 N N . GLU A 1 123 ? 7.546 -4.022 0.514 1.00 84.62 123 GLU A N 1
ATOM 1015 C CA . GLU A 1 123 ? 7.613 -5.310 1.200 1.00 84.62 123 GLU A CA 1
ATOM 1016 C C . GLU A 1 123 ? 7.091 -5.206 2.643 1.00 84.62 123 GLU A C 1
ATOM 1018 O O . GLU A 1 123 ? 7.136 -4.150 3.280 1.00 84.62 123 GLU A O 1
ATOM 1023 N N . ALA A 1 124 ? 6.628 -6.330 3.197 1.00 87.12 124 ALA A N 1
ATOM 1024 C CA . ALA A 1 124 ? 6.047 -6.384 4.540 1.00 87.12 124 ALA A CA 1
ATOM 1025 C C . ALA A 1 124 ? 6.981 -5.854 5.649 1.00 87.12 124 ALA A C 1
ATOM 1027 O O . ALA A 1 124 ? 6.496 -5.311 6.641 1.00 87.12 124 ALA A O 1
ATOM 1028 N N . ASP A 1 125 ? 8.301 -5.983 5.489 1.00 86.19 125 ASP A N 1
ATOM 1029 C CA . ASP A 1 125 ? 9.289 -5.452 6.437 1.00 86.19 125 ASP A CA 1
ATOM 1030 C C . ASP A 1 125 ? 9.264 -3.918 6.475 1.00 86.19 125 ASP A C 1
ATOM 1032 O O . ASP A 1 125 ? 9.169 -3.343 7.558 1.00 86.19 125 ASP A O 1
ATOM 1036 N N . LEU A 1 126 ? 9.231 -3.262 5.314 1.00 87.06 126 LEU A N 1
ATOM 1037 C CA . LEU A 1 126 ? 9.160 -1.803 5.229 1.00 87.06 126 LEU A CA 1
ATOM 1038 C C . LEU A 1 126 ? 7.810 -1.275 5.727 1.00 87.06 126 LEU A C 1
ATOM 1040 O O . LEU A 1 126 ? 7.752 -0.307 6.480 1.00 87.06 126 LEU A O 1
ATOM 1044 N N . ILE A 1 127 ? 6.711 -1.948 5.371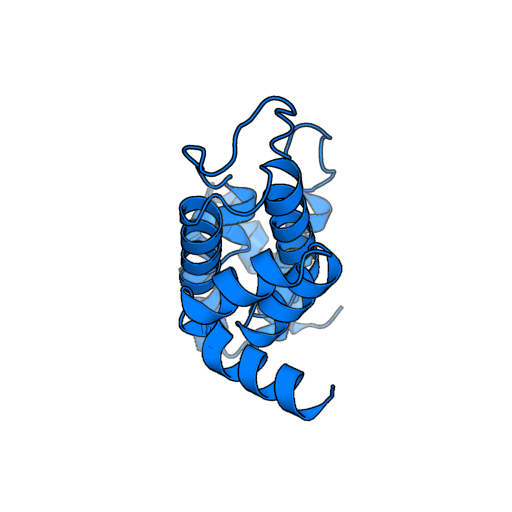 1.00 91.31 127 ILE A N 1
ATOM 1045 C CA . ILE A 1 127 ? 5.379 -1.569 5.863 1.00 91.31 127 ILE A CA 1
ATOM 1046 C C . ILE A 1 127 ? 5.320 -1.675 7.393 1.00 91.31 127 ILE A C 1
ATOM 1048 O O . ILE A 1 127 ? 4.724 -0.824 8.049 1.00 91.31 127 ILE A O 1
ATOM 1052 N N . TRP A 1 128 ? 5.948 -2.698 7.977 1.00 92.38 128 TRP A N 1
ATOM 1053 C CA . TRP A 1 128 ? 6.022 -2.846 9.428 1.00 92.38 128 TRP A CA 1
ATOM 1054 C C . TRP A 1 128 ? 6.781 -1.697 10.099 1.00 92.38 128 TRP A C 1
ATOM 1056 O O . TRP A 1 128 ? 6.344 -1.219 11.144 1.00 92.38 128 TRP A O 1
ATOM 1066 N N . GLU A 1 129 ? 7.888 -1.242 9.508 1.00 89.31 129 GLU A N 1
ATOM 1067 C CA . GLU A 1 129 ? 8.643 -0.087 10.007 1.00 89.31 129 GLU A CA 1
ATOM 1068 C C . GLU A 1 129 ? 7.780 1.179 10.018 1.00 89.31 129 GLU A C 1
ATOM 1070 O O . GLU A 1 129 ? 7.682 1.820 11.063 1.00 89.31 129 GLU A O 1
ATOM 1075 N N . ILE A 1 130 ? 7.054 1.456 8.928 1.00 90.75 130 ILE A N 1
ATOM 1076 C CA . ILE A 1 130 ? 6.118 2.592 8.843 1.00 90.75 130 ILE A CA 1
ATOM 1077 C C . ILE A 1 130 ? 5.057 2.512 9.950 1.00 90.75 130 ILE A C 1
ATOM 1079 O O . ILE A 1 130 ? 4.806 3.487 10.654 1.00 90.75 130 ILE A O 1
ATOM 1083 N N . ILE A 1 131 ? 4.441 1.340 10.147 1.00 92.31 131 ILE A N 1
ATOM 1084 C CA . ILE A 1 131 ? 3.433 1.156 11.204 1.00 92.31 131 ILE A CA 1
ATOM 1085 C C . ILE A 1 131 ? 4.053 1.401 12.586 1.00 92.31 131 ILE A C 1
ATOM 1087 O O . ILE A 1 131 ? 3.429 2.028 13.437 1.00 92.31 131 ILE A O 1
ATOM 1091 N N . ASN A 1 132 ? 5.272 0.915 12.822 1.00 90.00 132 ASN A N 1
ATOM 1092 C CA . ASN A 1 132 ? 5.959 1.066 14.101 1.00 90.00 132 ASN A CA 1
ATOM 1093 C C . ASN A 1 132 ? 6.346 2.523 14.411 1.00 90.00 132 ASN A C 1
ATOM 1095 O O . ASN A 1 132 ? 6.494 2.864 15.581 1.00 90.00 132 ASN A O 1
ATOM 1099 N N . GLU A 1 133 ? 6.523 3.365 13.393 1.00 88.25 133 GLU A N 1
ATOM 1100 C CA . GLU A 1 133 ? 6.756 4.804 13.560 1.00 88.25 133 GLU A CA 1
ATOM 1101 C C . GLU A 1 133 ? 5.468 5.577 13.878 1.00 88.25 133 GLU A C 1
ATOM 1103 O O . GLU A 1 133 ? 5.501 6.519 14.667 1.00 88.25 133 GLU A O 1
ATOM 1108 N N . GLU A 1 134 ? 4.331 5.155 13.319 1.00 87.00 134 GLU A N 1
ATOM 1109 C CA . GLU A 1 134 ? 3.041 5.844 13.475 1.00 87.00 134 GLU A CA 1
ATOM 1110 C C . GLU A 1 134 ? 2.217 5.356 14.686 1.00 87.00 134 GLU A C 1
ATOM 1112 O O . GLU A 1 134 ? 1.310 6.049 15.151 1.00 87.00 134 GLU A O 1
ATOM 1117 N N . VAL A 1 135 ? 2.497 4.156 15.211 1.00 88.50 135 VAL A N 1
ATOM 1118 C CA . VAL A 1 135 ? 1.677 3.499 16.245 1.00 88.50 135 VAL A CA 1
ATOM 1119 C C . VAL A 1 135 ? 2.448 3.305 17.551 1.00 88.50 135 VAL A C 1
ATOM 1121 O O . VAL A 1 135 ? 3.168 2.329 17.745 1.00 88.50 135 VAL A O 1
ATOM 1124 N N . ASP A 1 136 ? 2.177 4.171 18.528 1.00 85.12 136 ASP A N 1
ATOM 1125 C CA . ASP A 1 136 ? 2.824 4.128 19.851 1.00 85.12 136 ASP A CA 1
ATOM 1126 C C . ASP A 1 136 ? 2.342 2.980 20.765 1.00 85.12 136 ASP A C 1
ATOM 1128 O O . ASP A 1 136 ? 2.968 2.650 21.778 1.00 85.12 136 ASP A O 1
ATOM 1132 N N . SER A 1 137 ? 1.183 2.380 20.477 1.00 90.00 137 SER A N 1
ATOM 1133 C CA . SER A 1 137 ? 0.563 1.396 21.371 1.00 90.00 137 SER A CA 1
ATOM 1134 C C . SER A 1 137 ? 1.115 -0.009 21.149 1.00 90.00 137 SER A C 1
ATOM 1136 O O . SER A 1 137 ? 0.765 -0.687 20.183 1.00 90.00 137 SER A O 1
ATOM 1138 N N . THR A 1 138 ? 1.889 -0.508 22.118 1.00 87.50 138 THR A N 1
ATOM 1139 C CA . THR A 1 138 ? 2.398 -1.890 22.110 1.00 87.50 138 THR A CA 1
ATOM 1140 C C . THR A 1 138 ? 1.279 -2.929 21.986 1.00 87.50 138 THR A C 1
ATOM 1142 O O . THR A 1 138 ? 1.455 -3.939 21.314 1.00 87.50 138 THR A O 1
ATOM 1145 N N . GLU A 1 139 ? 0.112 -2.692 22.596 1.00 89.88 139 GLU A N 1
ATOM 1146 C CA . GLU A 1 139 ? -1.043 -3.596 22.487 1.00 89.88 139 GLU A CA 1
ATOM 1147 C C . GLU A 1 139 ? -1.588 -3.657 21.053 1.00 89.88 139 GLU A C 1
ATOM 1149 O O . GLU A 1 139 ? -1.914 -4.737 20.554 1.00 89.88 139 GLU A O 1
ATOM 1154 N N . VAL A 1 140 ? -1.650 -2.510 20.369 1.00 91.56 140 VAL A N 1
ATOM 1155 C CA . VAL A 1 140 ? -2.079 -2.437 18.966 1.00 91.56 140 VAL A CA 1
ATOM 1156 C C . VAL A 1 140 ? -1.063 -3.138 18.070 1.00 91.56 140 VAL A C 1
ATOM 1158 O O . VAL A 1 140 ? -1.454 -3.985 17.269 1.00 91.56 140 VAL A O 1
ATOM 1161 N N . MET A 1 141 ? 0.228 -2.861 18.264 1.00 92.19 141 MET A N 1
ATOM 1162 C CA . MET A 1 141 ? 1.318 -3.502 17.523 1.00 92.19 141 MET A CA 1
ATOM 1163 C C . MET A 1 141 ? 1.297 -5.026 17.676 1.00 92.19 141 MET A C 1
ATOM 1165 O O . MET A 1 141 ? 1.354 -5.751 16.683 1.00 92.19 141 MET A O 1
ATOM 1169 N N . LEU A 1 142 ? 1.119 -5.519 18.907 1.00 89.06 142 LEU A N 1
ATOM 1170 C CA . LEU A 1 142 ? 0.954 -6.944 19.198 1.00 89.06 142 LEU A CA 1
ATOM 1171 C C . LEU A 1 142 ? -0.219 -7.542 18.421 1.00 89.06 142 LEU A C 1
ATOM 1173 O O . LEU A 1 142 ? -0.072 -8.580 17.780 1.00 89.06 142 LEU A O 1
ATOM 1177 N N . LYS A 1 143 ? -1.377 -6.877 18.445 1.00 90.88 143 LYS A N 1
ATOM 1178 C CA . LYS A 1 143 ? -2.576 -7.366 17.763 1.00 90.88 143 LYS A CA 1
ATOM 1179 C C . LYS A 1 143 ? -2.394 -7.418 16.243 1.00 90.88 143 LYS A C 1
ATOM 1181 O O . LYS A 1 143 ? -2.796 -8.402 15.623 1.00 90.88 143 LYS A O 1
ATOM 1186 N N . ILE A 1 144 ? -1.762 -6.402 15.652 1.00 92.69 144 ILE A N 1
ATOM 1187 C CA . ILE A 1 144 ? -1.429 -6.371 14.221 1.00 92.69 144 ILE A CA 1
ATOM 1188 C C . ILE A 1 144 ? -0.506 -7.547 13.871 1.00 92.69 144 ILE A C 1
ATOM 1190 O O . ILE A 1 144 ? -0.828 -8.325 12.974 1.00 92.69 144 ILE A O 1
ATOM 1194 N N . ALA A 1 145 ? 0.582 -7.735 14.620 1.00 91.19 145 ALA A N 1
ATOM 1195 C CA . ALA A 1 145 ? 1.535 -8.827 14.421 1.00 91.19 145 ALA A CA 1
ATOM 1196 C C . ALA A 1 145 ? 0.909 -10.228 14.510 1.00 91.19 145 ALA A C 1
ATOM 1198 O O . ALA A 1 145 ? 1.299 -11.140 13.777 1.00 91.19 145 ALA A O 1
ATOM 1199 N N . THR A 1 146 ? -0.044 -10.425 15.423 1.00 89.56 146 THR A N 1
ATOM 1200 C CA . THR A 1 146 ? -0.678 -11.734 15.620 1.00 89.56 146 THR A CA 1
ATOM 1201 C C . THR A 1 146 ? -1.693 -12.081 14.536 1.00 89.56 146 THR A C 1
ATOM 1203 O O . THR A 1 146 ? -1.826 -13.255 14.182 1.00 89.56 146 THR A O 1
ATOM 1206 N N . GLU A 1 147 ? -2.402 -11.083 14.006 1.00 92.50 147 GLU A N 1
ATOM 1207 C CA . GLU A 1 147 ? -3.535 -11.287 13.094 1.00 92.50 147 GLU A CA 1
ATOM 1208 C C . GLU A 1 147 ? -3.157 -11.129 11.612 1.00 92.50 147 GLU A C 1
ATOM 1210 O O . GLU A 1 147 ? -3.815 -11.701 10.741 1.00 92.50 147 GLU A O 1
ATOM 1215 N N . ILE A 1 148 ? -2.085 -10.394 11.304 1.00 92.56 148 ILE A N 1
ATOM 1216 C CA . ILE A 1 148 ? -1.585 -10.208 9.938 1.00 92.56 148 ILE A CA 1
ATOM 1217 C C . ILE A 1 148 ? -0.357 -11.095 9.740 1.00 92.56 148 ILE A C 1
ATOM 1219 O O . ILE A 1 148 ? 0.717 -10.849 10.283 1.00 92.56 148 ILE A O 1
ATOM 1223 N N . GLU A 1 149 ? -0.531 -12.163 8.961 1.00 90.44 149 GLU A N 1
ATOM 1224 C CA . GLU A 1 149 ? 0.497 -13.184 8.740 1.00 90.44 149 GLU A CA 1
ATOM 1225 C C . GLU A 1 149 ? 1.799 -12.617 8.170 1.00 90.44 149 GLU A C 1
ATOM 1227 O O . GLU A 1 149 ? 2.874 -13.052 8.586 1.00 90.44 149 GLU A O 1
ATOM 1232 N N . GLU A 1 150 ? 1.693 -11.612 7.302 1.00 90.88 150 GLU A N 1
ATOM 1233 C CA . GLU A 1 150 ? 2.810 -10.894 6.691 1.00 90.88 150 GLU A CA 1
ATOM 1234 C C . GLU A 1 150 ? 3.778 -10.299 7.730 1.00 90.88 150 GLU A C 1
ATOM 1236 O O . GLU A 1 150 ? 4.967 -10.168 7.459 1.00 90.88 150 GLU A O 1
ATOM 1241 N N . PHE A 1 151 ? 3.310 -10.013 8.951 1.00 90.00 151 PHE A N 1
ATOM 1242 C CA . PHE A 1 151 ? 4.116 -9.385 10.002 1.00 90.00 151 PHE A CA 1
ATOM 1243 C C . PHE A 1 151 ? 4.619 -10.343 11.087 1.00 90.00 151 PHE A C 1
ATOM 1245 O O . PHE A 1 151 ? 5.405 -9.939 11.949 1.00 90.00 151 PHE A O 1
ATOM 1252 N N . LYS A 1 152 ? 4.253 -11.632 11.041 1.00 80.06 152 LYS A N 1
ATOM 1253 C CA . LYS A 1 152 ? 4.676 -12.614 12.061 1.00 80.06 152 LYS A CA 1
ATOM 1254 C C . LYS A 1 152 ? 6.197 -12.720 12.195 1.00 80.06 152 LYS A C 1
ATOM 1256 O O . LYS A 1 152 ? 6.703 -12.908 13.298 1.00 80.06 152 LYS A O 1
ATOM 1261 N N . GLY A 1 153 ? 6.932 -12.603 11.087 1.00 73.88 153 GLY A N 1
ATOM 1262 C CA . GLY A 1 153 ? 8.398 -12.632 11.090 1.00 73.88 153 GLY A CA 1
ATOM 1263 C C . GLY A 1 153 ? 9.032 -11.403 11.751 1.00 73.88 153 GLY A C 1
ATOM 1264 O O . GLY A 1 153 ? 10.061 -11.529 12.411 1.00 73.88 153 GLY A O 1
ATOM 1265 N N . ASN A 1 154 ? 8.401 -10.235 11.626 1.00 71.94 154 ASN A N 1
ATOM 1266 C CA . ASN A 1 154 ? 8.935 -8.959 12.115 1.00 71.94 154 ASN A CA 1
ATOM 1267 C C . ASN A 1 154 ? 8.689 -8.757 13.603 1.00 71.94 154 ASN A C 1
ATOM 1269 O O . ASN A 1 154 ? 9.568 -8.272 14.316 1.00 71.94 154 ASN A O 1
ATOM 1273 N N . PHE A 1 155 ? 7.563 -9.266 14.094 1.00 63.97 155 PHE A N 1
ATOM 1274 C CA . PHE A 1 155 ? 7.296 -9.359 15.521 1.00 63.97 155 PHE A CA 1
ATOM 1275 C C . PHE A 1 155 ? 8.368 -10.166 16.271 1.00 63.97 155 PHE A C 1
ATOM 1277 O O . PHE A 1 155 ? 8.916 -9.710 17.273 1.00 63.97 155 PHE A O 1
ATOM 1284 N N . LEU A 1 156 ? 8.749 -11.330 15.731 1.00 61.22 156 LEU A N 1
ATOM 1285 C CA . LEU A 1 156 ? 9.794 -12.175 16.321 1.00 61.22 156 LEU A CA 1
ATOM 1286 C C . LEU A 1 156 ? 11.170 -11.491 16.331 1.00 61.22 156 LEU A C 1
ATOM 1288 O O . LEU A 1 156 ? 11.965 -11.744 17.231 1.00 61.22 156 LEU A O 1
ATOM 1292 N N . LYS A 1 157 ? 11.467 -10.623 15.353 1.00 60.44 157 LYS A N 1
ATOM 1293 C CA . LYS A 1 157 ? 12.710 -9.832 15.335 1.00 60.44 157 LYS A CA 1
ATOM 1294 C C . LYS A 1 157 ? 12.707 -8.766 16.441 1.00 60.44 157 LYS A C 1
ATOM 1296 O O . LYS A 1 157 ? 13.739 -8.574 17.078 1.00 60.44 157 LYS A O 1
ATOM 1301 N N . GLN A 1 158 ? 11.572 -8.112 16.707 1.00 60.03 158 GLN A N 1
ATOM 1302 C CA . GLN A 1 158 ? 11.446 -7.118 17.784 1.00 60.03 158 GLN A CA 1
ATOM 1303 C C . GLN A 1 158 ? 11.564 -7.726 19.192 1.00 60.03 158 GLN A C 1
ATOM 1305 O O . GLN A 1 158 ? 12.173 -7.105 20.062 1.00 60.03 158 GLN A O 1
ATOM 1310 N N . GLU A 1 159 ? 11.058 -8.944 19.426 1.00 54.56 159 GLU A N 1
ATOM 1311 C CA . GLU A 1 159 ? 11.205 -9.635 20.724 1.00 54.56 159 GLU A CA 1
ATOM 1312 C C . GLU A 1 159 ? 12.657 -10.026 21.060 1.00 54.56 159 GLU A C 1
ATOM 1314 O O . GLU A 1 159 ? 12.969 -10.280 22.218 1.00 54.56 159 GLU A O 1
ATOM 1319 N N . VAL A 1 160 ? 13.559 -10.080 20.073 1.00 49.28 160 VAL A N 1
ATOM 1320 C CA . VAL A 1 160 ? 14.980 -10.428 20.286 1.00 49.28 160 VAL A CA 1
ATOM 1321 C C . VAL A 1 160 ? 15.836 -9.201 20.635 1.00 49.28 160 VAL A C 1
ATOM 1323 O O . VAL A 1 160 ? 16.943 -9.352 21.155 1.00 49.28 160 VAL A O 1
ATOM 1326 N N . VAL A 1 161 ? 15.349 -7.992 20.342 1.00 49.62 161 VAL A N 1
ATOM 1327 C CA . VAL A 1 161 ? 16.098 -6.734 20.517 1.00 49.62 161 VAL A CA 1
ATOM 1328 C C . VAL A 1 161 ? 15.715 -5.996 21.813 1.00 49.62 161 VAL A C 1
ATOM 1330 O O . VAL A 1 161 ? 16.496 -5.162 22.275 1.00 49.62 161 VAL A O 1
ATOM 1333 N N . ASN A 1 162 ? 14.576 -6.338 22.429 1.00 44.06 162 ASN A N 1
ATOM 1334 C CA . ASN A 1 162 ? 14.131 -5.837 23.742 1.00 44.06 162 ASN A CA 1
ATOM 1335 C C . ASN A 1 162 ? 14.484 -6.792 24.892 1.00 44.06 162 ASN A C 1
ATOM 1337 O O . ASN A 1 162 ? 14.695 -6.288 26.020 1.00 44.06 162 ASN A O 1
#

Organism: Halanaerobium praevalens (strain ATCC 33744 / DSM 2228 / GSL) (NCBI:txid572479)

Foldseek 3Di:
DDPLLVVLLVVVVVCVVVVHDCLVCVVVSLVVSVVVVDDLLSNLLSVCVVVVVVPPPDPPQADPPVPDAQLDPDDDDSLLSRLADPVRVVLLNQLSNVSLDGPVLSSQLSVVSSVVSRSDHCQLLNSLVSNVVSDPDPVSNVVSCVRPVSNVVVVVVVVVVD

Sequence (162 aa):
MNKNIVEILSVLIQKMIQDKDLSKQREEITVELEDEGYTIEDINEAFDIVFEEVIELEENDFYNDLEMTSGYNRVFTDIEKFYFNKETKTIIYKLNNLAVLKAEELESIIQQMMYMGIGHDLEADLIWEIINEEVDSTEVMLKIATEIEEFKGNFLKQEVVN

Radius of gyration: 17.75 Å; chains: 1; bounding box: 35×33×51 Å

Secondary structure (DSSP, 8-state):
--HHHHHHHHHHHHHHHTT--HHHHHHHHHHHHHHTT--HHHHHHHHHHHHHHH----TTSS---TTPPTT------HHHHHH--HHHHHHHHHHHHHT-S-HHHHHHHHHHHHHHTSSS---HHHHHHHHHHH---HHHHHHHHHH-GGGHHHHHHHHHH-

InterPro domains:
  IPR007456 Smg [PF04361] (5-116)

pLDDT: mean 79.45, std 14.36, range [39.72, 95.19]